Protein AF-A0A7R9JLG8-F1 (afdb_monomer_lite)

InterPro domains:
  IPR018483 Carbohydrate kinase, FGGY, conserved site [PS00933] (109-121)
  IPR018484 Carbohydrate kinase FGGY, N-terminal [PF00370] (3-145)
  IPR043129 ATPase, nucleotide binding domain [SSF53067] (2-145)

pLDDT: mean 97.29, std 2.34, range [76.94, 98.88]

Organism: Timema californicum (NCBI:txid61474)

Sequence (145 aa):
MEISKMYPQEGWVEQDPVVILDAVKECIQRTVDKLREQDVEPGDIVAIGVTNQRETTILWDSTTGKPLYNAVVWQDMRTSSTVDLLLESVPNKNQNYLKPLCGLPLSPYFSALKIRWLMDHVPEVQEAINRRHCMFGTVDSWLIW

Structure (mmCIF, N/CA/C/O backbone):
data_AF-A0A7R9JLG8-F1
#
_entry.id   AF-A0A7R9JLG8-F1
#
loop_
_atom_site.group_PDB
_atom_site.id
_atom_site.type_symbol
_atom_site.label_atom_id
_atom_site.label_alt_id
_atom_site.label_comp_id
_atom_site.label_asym_id
_atom_site.label_entity_id
_atom_site.label_seq_id
_atom_site.pdbx_PDB_ins_code
_atom_site.Cartn_x
_atom_site.Cartn_y
_atom_site.Cartn_z
_atom_site.occupancy
_atom_site.B_iso_or_equiv
_atom_site.auth_seq_id
_atom_site.auth_comp_id
_atom_site.auth_asym_id
_atom_site.auth_atom_id
_atom_site.pdbx_PDB_model_num
ATOM 1 N N . MET A 1 1 ? -3.675 11.654 13.971 1.00 76.94 1 MET A N 1
ATOM 2 C CA . MET A 1 1 ? -2.224 11.784 13.726 1.00 76.94 1 MET A CA 1
ATOM 3 C C . MET A 1 1 ? -1.971 12.105 12.254 1.00 76.94 1 MET A C 1
ATOM 5 O O . MET A 1 1 ? -2.837 11.817 11.435 1.00 76.94 1 MET A O 1
ATOM 9 N N . GLU A 1 2 ? -0.840 12.724 11.908 1.00 82.19 2 GLU A N 1
ATOM 10 C CA . GLU A 1 2 ? -0.427 12.905 10.506 1.00 82.19 2 GLU A CA 1
ATOM 11 C C . GLU A 1 2 ? 0.323 11.660 10.007 1.00 82.19 2 GLU A C 1
ATOM 13 O O . GLU A 1 2 ? 1.129 11.087 10.739 1.00 82.19 2 GLU A O 1
ATOM 18 N N . ILE A 1 3 ? 0.060 11.234 8.769 1.00 93.25 3 ILE A N 1
ATOM 19 C CA . ILE A 1 3 ? 0.743 10.088 8.153 1.00 93.25 3 ILE A CA 1
ATOM 20 C C . ILE A 1 3 ? 2.032 10.586 7.491 1.00 93.25 3 ILE A C 1
ATOM 22 O O . ILE A 1 3 ? 2.023 11.027 6.337 1.00 93.25 3 ILE A O 1
ATOM 26 N N . SER A 1 4 ? 3.143 10.510 8.222 1.00 93.25 4 SER A N 1
ATOM 27 C CA . SER A 1 4 ? 4.4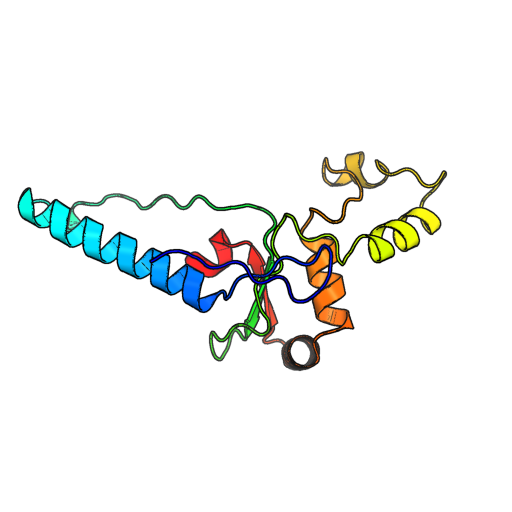55 10.968 7.757 1.00 93.25 4 SER A CA 1
ATOM 28 C C . SER A 1 4 ? 4.917 10.246 6.490 1.00 93.25 4 SER A C 1
ATOM 30 O O . SER A 1 4 ? 4.820 9.023 6.379 1.00 93.25 4 SER A O 1
ATOM 32 N N . LYS A 1 5 ? 5.469 11.014 5.545 1.00 95.81 5 LYS A N 1
ATOM 33 C CA . LYS A 1 5 ? 6.169 10.483 4.369 1.00 95.81 5 LYS A CA 1
ATOM 34 C C . LYS A 1 5 ? 7.660 10.364 4.660 1.00 95.81 5 LYS A C 1
ATOM 36 O O . LYS A 1 5 ? 8.253 11.261 5.256 1.00 95.81 5 LYS A O 1
ATOM 41 N N . MET A 1 6 ? 8.256 9.282 4.189 1.00 97.88 6 MET A N 1
ATOM 42 C CA . MET A 1 6 ? 9.691 9.037 4.218 1.00 97.88 6 MET A CA 1
ATOM 43 C C . MET A 1 6 ? 10.258 9.184 2.808 1.00 97.88 6 MET A C 1
ATOM 45 O O . MET A 1 6 ? 9.622 8.776 1.836 1.00 97.88 6 MET A O 1
ATOM 49 N N . TYR A 1 7 ? 11.466 9.741 2.713 1.00 97.81 7 TYR A N 1
ATOM 50 C CA . TYR A 1 7 ? 12.181 9.950 1.451 1.00 97.81 7 TYR A CA 1
ATOM 51 C C . TYR A 1 7 ? 13.596 9.361 1.562 1.00 97.81 7 TYR A C 1
ATOM 53 O O . TYR A 1 7 ? 14.551 10.109 1.774 1.00 97.81 7 TYR A O 1
ATOM 61 N N . PRO A 1 8 ? 13.753 8.023 1.504 1.00 96.81 8 PRO A N 1
ATOM 62 C CA . PRO A 1 8 ? 15.052 7.380 1.729 1.00 96.81 8 PRO A CA 1
ATOM 63 C C . PRO A 1 8 ? 16.104 7.742 0.672 1.00 96.81 8 PRO A C 1
ATOM 65 O O . PRO A 1 8 ? 17.298 7.733 0.960 1.00 96.81 8 PRO A O 1
ATOM 68 N N . GLN A 1 9 ? 15.657 8.033 -0.553 1.00 96.81 9 GLN A N 1
ATOM 69 C CA . GLN A 1 9 ? 16.479 8.427 -1.697 1.00 96.81 9 GLN A CA 1
ATOM 70 C C . GLN A 1 9 ? 15.722 9.443 -2.561 1.00 96.81 9 GLN A C 1
ATOM 72 O O . GLN A 1 9 ? 14.505 9.606 -2.433 1.00 96.81 9 GLN A O 1
ATOM 77 N N . GLU A 1 10 ? 16.433 10.118 -3.465 1.00 96.44 10 GLU A N 1
ATOM 78 C CA . GLU A 1 10 ? 15.817 11.034 -4.425 1.00 96.44 10 GLU A CA 1
ATOM 79 C C . GLU A 1 10 ? 14.750 10.314 -5.267 1.00 96.44 10 GLU A C 1
ATOM 81 O O . GLU A 1 10 ? 14.979 9.238 -5.818 1.00 96.44 10 GLU A O 1
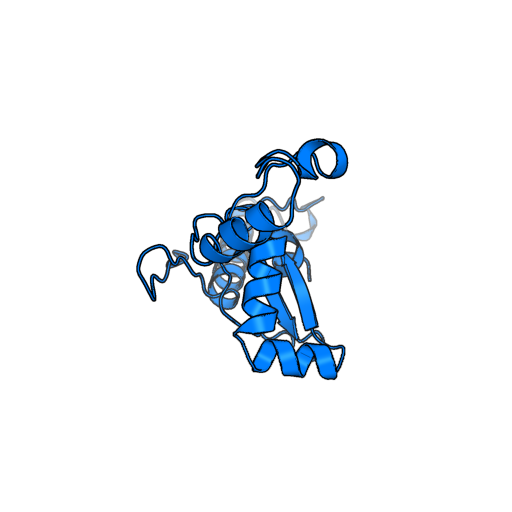ATOM 86 N N . GLY A 1 11 ? 13.552 10.900 -5.335 1.00 96.31 11 GLY A N 1
ATOM 87 C CA . GLY A 1 11 ? 12.408 10.325 -6.047 1.00 96.31 11 GLY A CA 1
ATOM 88 C C . GLY A 1 11 ? 11.712 9.158 -5.335 1.00 96.31 11 GLY A C 1
ATOM 89 O O . GLY A 1 11 ? 10.700 8.676 -5.844 1.00 96.31 11 GLY A O 1
ATOM 90 N N . TRP A 1 12 ? 12.202 8.711 -4.174 1.00 98.44 12 TRP A N 1
ATOM 91 C CA . TRP A 1 12 ? 11.560 7.656 -3.390 1.00 98.44 12 TRP A CA 1
ATOM 92 C C . TRP A 1 12 ? 10.600 8.258 -2.373 1.00 98.44 12 TRP A C 1
ATOM 94 O O . TRP A 1 12 ? 10.928 9.230 -1.694 1.00 98.44 12 TRP A O 1
ATOM 104 N N . VAL A 1 13 ? 9.416 7.665 -2.255 1.00 98.50 13 VAL A N 1
ATOM 105 C CA . VAL A 1 13 ? 8.365 8.105 -1.340 1.00 98.50 13 VAL A CA 1
ATOM 106 C C . VAL A 1 13 ? 7.744 6.882 -0.678 1.00 98.50 13 VAL A C 1
ATOM 108 O O . VAL A 1 13 ? 7.134 6.036 -1.333 1.00 98.50 13 VAL A O 1
ATOM 111 N N . GLU A 1 14 ? 7.877 6.812 0.641 1.00 98.56 14 GLU A N 1
ATOM 112 C CA . GLU A 1 14 ? 7.409 5.695 1.457 1.00 98.56 14 GLU A CA 1
ATOM 113 C C . GLU A 1 14 ? 6.513 6.159 2.602 1.00 98.56 14 GLU A C 1
ATOM 115 O O . GLU A 1 14 ? 6.608 7.296 3.068 1.00 98.56 14 GLU A O 1
ATOM 120 N N . GLN A 1 15 ? 5.651 5.265 3.078 1.00 98.44 15 GLN A N 1
ATOM 121 C CA . GLN A 1 15 ? 4.872 5.445 4.303 1.00 98.44 15 GLN A CA 1
ATOM 122 C C . GLN A 1 15 ? 4.888 4.155 5.117 1.00 98.44 15 GLN A C 1
ATOM 124 O O . GLN A 1 15 ? 4.895 3.068 4.547 1.00 98.44 15 GLN A O 1
ATOM 129 N N . ASP A 1 16 ? 4.865 4.268 6.441 1.00 98.25 16 ASP A N 1
ATOM 130 C CA . ASP A 1 16 ? 4.728 3.104 7.316 1.00 98.25 16 ASP A CA 1
ATOM 131 C C . ASP A 1 16 ? 3.263 2.602 7.278 1.00 98.25 16 ASP A C 1
ATOM 133 O O . ASP A 1 16 ? 2.352 3.357 7.645 1.00 98.25 16 ASP A O 1
ATOM 137 N N . PRO A 1 17 ? 2.998 1.353 6.839 1.00 98.19 17 PRO A N 1
ATOM 138 C CA . PRO A 1 17 ? 1.644 0.798 6.778 1.00 98.19 17 PRO A CA 1
ATOM 139 C C . PRO A 1 17 ? 0.948 0.713 8.140 1.00 98.19 17 PRO A C 1
ATOM 141 O O . PRO A 1 17 ? -0.281 0.813 8.203 1.00 98.19 17 PRO A O 1
ATOM 144 N N . VAL A 1 18 ? 1.711 0.550 9.226 1.00 97.69 18 VAL A N 1
ATOM 145 C CA . VAL A 1 18 ? 1.181 0.515 10.594 1.00 97.69 18 VAL A CA 1
ATOM 146 C C . VAL A 1 18 ? 0.701 1.905 10.998 1.00 97.69 18 VAL A C 1
ATOM 148 O O . VAL A 1 18 ? -0.419 2.039 11.479 1.00 97.69 18 VAL A O 1
ATOM 151 N N . VAL A 1 19 ? 1.474 2.955 10.696 1.00 97.88 19 VAL A N 1
ATOM 152 C CA . VAL A 1 19 ? 1.070 4.348 10.964 1.00 97.88 19 VAL A CA 1
ATOM 153 C C . VAL A 1 19 ? -0.185 4.733 10.173 1.00 97.88 19 VAL A C 1
ATOM 155 O O . VAL A 1 19 ? -1.044 5.440 10.699 1.00 97.88 19 VAL A O 1
ATOM 158 N N . ILE A 1 20 ? -0.337 4.246 8.933 1.00 97.94 20 ILE A N 1
ATOM 159 C CA . ILE A 1 20 ? -1.580 4.422 8.158 1.00 97.94 20 ILE A CA 1
ATOM 160 C C . ILE A 1 20 ? -2.768 3.802 8.910 1.00 97.94 20 ILE A C 1
ATOM 162 O O . ILE A 1 20 ? -3.793 4.463 9.088 1.00 97.94 20 ILE A O 1
ATOM 166 N N . LEU A 1 21 ? -2.636 2.550 9.358 1.00 97.31 21 LEU A N 1
ATOM 167 C CA . LEU A 1 21 ? -3.705 1.833 10.056 1.00 97.31 21 LEU A CA 1
ATOM 168 C C . LEU A 1 21 ? -4.048 2.484 11.403 1.00 97.31 21 LEU A C 1
ATOM 170 O O . LEU A 1 21 ? -5.225 2.642 11.731 1.00 97.31 21 LEU A O 1
ATOM 174 N N . ASP A 1 22 ? -3.042 2.899 12.166 1.00 97.44 22 ASP A N 1
ATOM 175 C CA . ASP A 1 22 ? -3.232 3.550 13.461 1.00 97.44 22 ASP A CA 1
ATOM 176 C C . ASP A 1 22 ? -3.914 4.913 13.312 1.00 97.44 22 ASP A C 1
ATOM 178 O O . ASP A 1 22 ? -4.835 5.226 14.071 1.00 97.44 22 ASP A O 1
ATOM 182 N N . ALA A 1 23 ? -3.558 5.690 12.28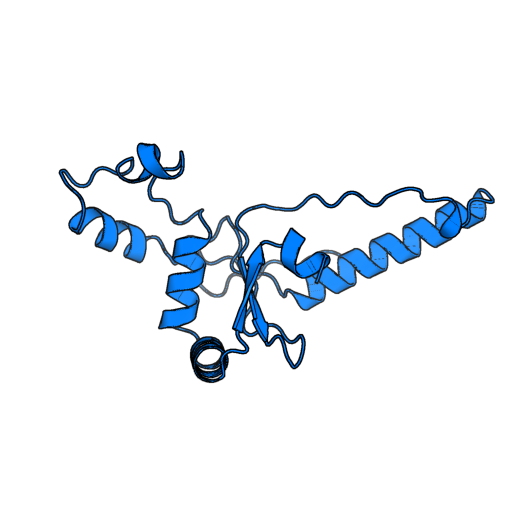3 1.00 97.81 23 ALA A N 1
ATOM 183 C CA . ALA A 1 23 ? -4.249 6.938 11.970 1.00 97.81 23 ALA A CA 1
ATOM 184 C C . ALA A 1 23 ? -5.734 6.703 11.636 1.00 97.81 23 ALA A C 1
ATOM 186 O O . ALA A 1 23 ? -6.593 7.457 12.098 1.00 97.81 23 ALA A O 1
ATOM 187 N N . VAL A 1 24 ? -6.059 5.640 10.888 1.00 97.50 24 VAL A N 1
ATOM 188 C CA . VAL A 1 24 ? -7.452 5.262 10.592 1.00 97.50 24 VAL A CA 1
ATOM 189 C C . VAL A 1 24 ? -8.197 4.857 11.866 1.00 97.50 24 VAL A C 1
ATOM 191 O O . VAL A 1 24 ? -9.298 5.355 12.104 1.00 97.50 24 VAL A O 1
ATOM 194 N N . LYS A 1 25 ? -7.599 4.022 12.725 1.00 97.06 25 LYS A N 1
ATOM 195 C CA . LYS A 1 25 ? -8.188 3.626 14.018 1.00 97.06 25 LYS A CA 1
ATOM 196 C C . LYS A 1 25 ? -8.459 4.831 14.919 1.00 97.06 25 LYS A C 1
ATOM 198 O O . LYS A 1 25 ? -9.529 4.921 15.516 1.00 97.06 25 LYS A O 1
ATOM 203 N N . GLU A 1 26 ? -7.531 5.783 14.981 1.00 97.69 26 GLU A N 1
ATOM 204 C CA . GLU A 1 26 ? -7.698 7.027 15.737 1.00 97.69 26 GLU A CA 1
ATOM 205 C C . GLU A 1 26 ? -8.852 7.877 15.181 1.00 97.69 26 GLU A C 1
ATOM 207 O O . GLU A 1 26 ? -9.670 8.392 15.947 1.00 97.69 26 GLU A O 1
ATOM 212 N N . CYS A 1 27 ? -8.954 8.008 13.854 1.00 97.25 27 CYS A N 1
ATOM 213 C CA . CYS A 1 27 ? -10.067 8.704 13.207 1.00 97.25 27 CYS A CA 1
ATOM 214 C C . CYS A 1 27 ? -11.414 8.041 13.514 1.00 97.25 27 CYS A C 1
ATOM 216 O O . CYS A 1 27 ? -12.376 8.750 13.820 1.00 97.25 27 CYS A O 1
ATOM 218 N N . ILE A 1 28 ? -11.482 6.708 13.474 1.00 97.25 28 ILE A N 1
ATOM 219 C CA . ILE A 1 28 ? -12.685 5.946 13.830 1.00 97.25 28 ILE A CA 1
ATOM 220 C C . ILE A 1 28 ? -13.061 6.217 15.288 1.00 97.25 28 ILE A C 1
ATOM 222 O O . ILE A 1 28 ? -14.191 6.625 15.545 1.00 97.25 28 ILE A O 1
ATOM 226 N N . GLN A 1 29 ? -12.118 6.076 16.225 1.00 97.31 29 GLN A N 1
ATOM 227 C CA . GLN A 1 29 ? -12.381 6.277 17.653 1.00 97.31 29 GLN A CA 1
ATOM 228 C C . GLN A 1 29 ? -12.925 7.681 17.936 1.00 97.31 29 GLN A C 1
ATOM 230 O O . GLN A 1 29 ? -13.982 7.827 18.540 1.00 97.31 29 GLN A O 1
ATOM 235 N N . ARG A 1 30 ? -12.261 8.719 17.415 1.00 97.56 30 ARG A N 1
ATOM 236 C CA . ARG A 1 30 ? -12.706 10.111 17.593 1.00 97.56 30 ARG A CA 1
ATOM 237 C C . ARG A 1 30 ? -14.064 10.392 16.960 1.00 97.56 30 ARG A C 1
ATOM 239 O O . ARG A 1 30 ? -14.793 11.256 17.438 1.00 97.56 30 ARG A O 1
ATOM 246 N N . THR A 1 31 ? -14.380 9.719 15.856 1.00 97.12 31 THR A N 1
ATOM 247 C CA . THR A 1 31 ? -15.688 9.850 15.204 1.00 97.12 31 THR A CA 1
ATOM 248 C C . THR A 1 31 ? -16.769 9.207 16.061 1.00 97.12 31 THR A C 1
ATOM 250 O O . THR A 1 31 ? -17.798 9.831 16.288 1.00 97.12 31 THR A O 1
ATOM 253 N N . VAL A 1 32 ? -16.516 8.012 16.598 1.00 97.50 32 VAL A N 1
ATOM 254 C CA . VAL A 1 32 ? -17.427 7.329 17.526 1.00 97.50 32 VAL A CA 1
ATOM 255 C C . VAL A 1 32 ? -17.681 8.167 18.777 1.00 97.50 32 VAL A C 1
ATOM 257 O O . VAL A 1 32 ? -18.833 8.313 19.174 1.00 97.50 32 VAL A O 1
ATOM 260 N N . ASP A 1 33 ? -16.641 8.763 19.363 1.00 97.88 33 ASP A N 1
ATOM 261 C CA . ASP A 1 33 ? -16.792 9.616 20.548 1.00 97.88 33 ASP A CA 1
ATOM 262 C C . ASP A 1 33 ? -17.733 10.802 20.259 1.00 97.88 33 ASP A C 1
ATOM 264 O O . ASP A 1 33 ? -18.656 11.061 21.026 1.00 97.88 33 ASP A O 1
ATOM 268 N N . LYS A 1 34 ? -17.583 11.448 19.094 1.00 97.50 34 LYS A N 1
ATOM 269 C CA . LYS A 1 34 ? -18.460 12.545 18.645 1.00 97.50 34 LYS A CA 1
ATOM 270 C C . LYS A 1 34 ? -19.882 12.112 18.289 1.00 97.50 34 LYS A C 1
ATOM 272 O O . LYS A 1 34 ? -20.807 12.902 18.437 1.00 97.50 34 LYS A O 1
ATOM 277 N N . LEU A 1 35 ? -20.064 10.902 17.766 1.00 97.44 35 LEU A N 1
ATOM 278 C CA . LEU A 1 35 ? -21.394 10.368 17.461 1.00 97.44 35 LEU A CA 1
ATOM 279 C C . LEU A 1 35 ? -22.179 10.097 18.746 1.00 97.44 35 LEU A C 1
ATOM 281 O O . LEU A 1 35 ? -23.355 10.443 18.825 1.00 97.44 35 LEU A O 1
ATOM 285 N N . ARG A 1 36 ? -21.507 9.590 19.783 1.00 97.44 36 ARG A N 1
ATOM 286 C CA . ARG A 1 36 ? -22.116 9.378 21.103 1.00 97.44 36 ARG A CA 1
ATOM 287 C C . ARG A 1 36 ? -22.537 10.674 21.786 1.00 97.44 36 ARG A C 1
ATOM 289 O O . ARG A 1 36 ? -23.552 10.684 22.468 1.00 97.44 36 ARG A O 1
ATOM 296 N N . GLU A 1 37 ? -21.821 11.778 21.564 1.00 97.75 37 GLU A N 1
ATOM 297 C CA . GLU A 1 37 ? -22.265 13.117 21.999 1.00 97.75 37 GLU A CA 1
ATOM 298 C C . GLU A 1 37 ? -23.600 13.546 21.354 1.00 97.75 37 GLU A C 1
ATOM 300 O O . GLU A 1 37 ? -24.238 14.482 21.831 1.00 97.75 37 GLU A O 1
ATOM 305 N N . GLN A 1 38 ? -24.021 12.875 20.276 1.00 96.94 38 GLN A N 1
ATOM 306 C CA . GLN A 1 38 ? -25.283 13.089 19.563 1.00 96.94 38 GLN A CA 1
ATOM 307 C C . GLN A 1 38 ? -26.271 11.921 19.742 1.00 96.94 38 GLN A C 1
ATOM 309 O O . GLN A 1 38 ? -27.195 11.794 18.941 1.00 96.94 38 GLN A O 1
ATOM 314 N N . ASP A 1 39 ? -26.069 11.065 20.753 1.00 96.69 39 ASP A N 1
ATOM 315 C CA . ASP A 1 39 ? -26.875 9.862 21.021 1.00 96.69 39 ASP A CA 1
ATOM 316 C C . ASP A 1 39 ? -26.928 8.865 19.839 1.00 96.69 39 ASP A C 1
ATOM 318 O O . ASP A 1 39 ? -27.892 8.113 19.690 1.00 96.69 39 ASP A O 1
ATOM 322 N N . VAL A 1 40 ? -25.893 8.849 18.987 1.00 97.62 40 VAL A N 1
ATOM 323 C CA . VAL A 1 40 ? -25.723 7.867 17.904 1.00 97.62 40 VAL A CA 1
ATOM 324 C C . VAL A 1 40 ? -24.687 6.828 18.325 1.00 97.62 40 VAL A C 1
ATOM 326 O O . VAL A 1 40 ? -23.522 7.154 18.572 1.00 97.62 40 VAL A O 1
ATOM 329 N N . GLU A 1 41 ? -25.082 5.558 18.370 1.00 96.81 41 GLU A N 1
ATOM 330 C CA . GLU A 1 41 ? -24.184 4.457 18.703 1.00 96.81 41 GLU A CA 1
ATOM 331 C C . GLU A 1 41 ? -23.506 3.884 17.448 1.00 96.81 41 GLU A C 1
ATOM 333 O O . GLU A 1 41 ? -24.066 3.919 16.351 1.00 96.81 41 GLU A O 1
ATOM 338 N N . PRO A 1 42 ? -22.315 3.263 17.564 1.00 94.69 42 PRO A N 1
ATOM 339 C CA . PRO A 1 42 ? -21.664 2.604 16.428 1.00 94.69 42 PRO A CA 1
ATOM 340 C C . PRO A 1 42 ? -22.540 1.555 15.728 1.00 94.69 42 PRO A C 1
ATOM 342 O O . PRO A 1 42 ? -22.362 1.309 14.538 1.00 94.69 42 PRO A O 1
ATOM 345 N N . GLY A 1 43 ? -23.482 0.943 16.455 1.00 96.44 43 GLY A N 1
ATOM 346 C CA . GLY A 1 43 ? -24.442 -0.016 15.905 1.00 96.44 43 GLY A CA 1
ATOM 347 C C . GLY A 1 43 ? -25.472 0.598 14.949 1.00 96.44 43 GLY A C 1
ATOM 348 O O . GLY A 1 43 ? -26.055 -0.138 14.158 1.00 96.44 43 GLY A O 1
ATOM 349 N N . ASP A 1 44 ? -25.657 1.921 14.975 1.00 96.62 44 ASP A N 1
ATOM 350 C CA . ASP A 1 44 ? -26.555 2.644 14.065 1.00 96.62 44 ASP A CA 1
ATOM 351 C C . ASP A 1 44 ? -25.916 2.886 12.682 1.00 96.62 44 ASP A C 1
ATOM 353 O O . ASP A 1 44 ? -26.586 3.288 11.727 1.00 96.62 44 ASP A O 1
ATOM 357 N N . ILE A 1 45 ? -24.609 2.628 12.540 1.00 96.25 45 ILE A N 1
ATOM 358 C CA . ILE A 1 45 ? -23.872 2.787 11.284 1.00 96.25 45 ILE A CA 1
ATOM 359 C C . ILE A 1 45 ? -24.181 1.605 10.359 1.00 96.25 45 ILE A C 1
ATOM 361 O O . ILE A 1 45 ? -23.710 0.488 10.558 1.00 96.25 45 ILE A O 1
ATOM 365 N N . VAL A 1 46 ? -24.934 1.868 9.290 1.00 97.75 46 VAL A N 1
ATOM 366 C CA . VAL A 1 46 ? -25.378 0.824 8.347 1.00 97.75 46 VAL A CA 1
ATOM 367 C C . VAL A 1 46 ? -24.276 0.309 7.416 1.00 97.75 46 VAL A C 1
ATOM 369 O O . VAL A 1 46 ? -24.389 -0.795 6.887 1.00 97.75 46 VAL A O 1
ATOM 372 N N . ALA A 1 47 ? -23.236 1.110 7.164 1.00 97.19 47 ALA A N 1
ATOM 373 C CA . ALA A 1 47 ? -22.137 0.761 6.268 1.00 97.19 47 ALA A CA 1
ATOM 374 C C . ALA A 1 47 ? -20.899 1.636 6.509 1.00 97.19 47 ALA A C 1
ATOM 376 O O . ALA A 1 47 ? -21.004 2.775 6.965 1.00 97.19 47 ALA A O 1
ATOM 377 N N . ILE A 1 48 ? -19.732 1.120 6.117 1.00 97.25 48 ILE A N 1
ATOM 378 C CA . ILE A 1 48 ? -18.462 1.852 6.093 1.00 97.25 48 ILE A CA 1
ATOM 379 C C . ILE A 1 48 ? -17.963 1.893 4.649 1.00 97.25 48 ILE A C 1
ATOM 381 O O . ILE A 1 48 ? -17.835 0.859 3.996 1.00 97.25 48 ILE A O 1
ATOM 385 N N . GLY A 1 49 ? -17.685 3.097 4.153 1.00 97.81 49 GLY A N 1
ATOM 386 C CA . GLY A 1 49 ? -17.024 3.303 2.869 1.00 97.81 49 GLY A CA 1
ATOM 387 C C . GLY A 1 49 ? -15.523 3.490 3.060 1.00 97.81 49 GLY A C 1
ATOM 388 O O . GLY A 1 49 ? -15.103 4.259 3.923 1.00 97.81 49 GLY A O 1
ATOM 389 N N . VAL A 1 50 ? -14.720 2.826 2.231 1.00 98.00 50 VAL A N 1
ATOM 390 C CA . VAL A 1 50 ? -13.265 3.009 2.193 1.00 98.00 50 VAL A CA 1
ATOM 391 C C . VAL A 1 50 ? -12.894 3.695 0.884 1.00 98.00 5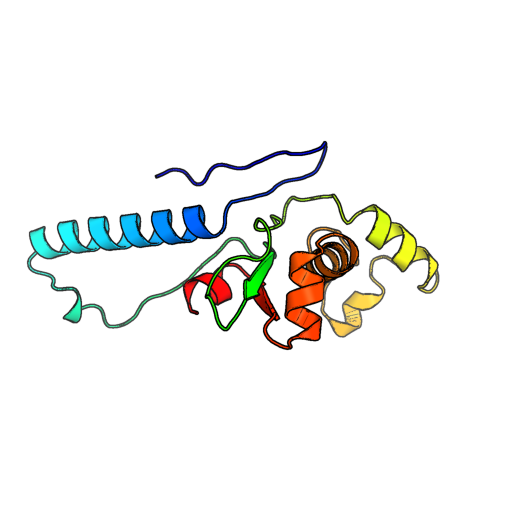0 VAL A C 1
ATOM 393 O O . VAL A 1 50 ? -13.286 3.261 -0.196 1.00 98.00 50 VAL A O 1
ATOM 396 N N . THR A 1 51 ? -12.140 4.784 0.992 1.00 97.69 51 THR A N 1
ATOM 397 C CA . THR A 1 51 ? -11.481 5.446 -0.134 1.00 97.69 51 THR A CA 1
ATOM 398 C C . THR A 1 51 ? -10.036 5.710 0.248 1.00 97.69 51 THR A C 1
ATOM 400 O O . THR A 1 51 ? -9.727 5.946 1.418 1.00 97.69 51 THR A O 1
ATOM 403 N N . ASN A 1 52 ? -9.136 5.640 -0.721 1.00 97.94 52 ASN A N 1
ATOM 404 C CA . ASN A 1 52 ? -7.710 5.648 -0.457 1.00 97.94 52 ASN A CA 1
ATOM 405 C C . ASN A 1 52 ? -6.923 6.328 -1.569 1.00 97.94 52 ASN A C 1
ATOM 407 O O . ASN A 1 52 ? -7.356 6.434 -2.717 1.00 97.94 52 ASN A O 1
ATOM 411 N N . GLN A 1 53 ? -5.697 6.725 -1.225 1.00 96.44 53 GLN A N 1
ATOM 412 C CA . GLN A 1 53 ? -4.682 6.939 -2.243 1.00 96.44 53 GLN A CA 1
ATOM 413 C C . GLN A 1 53 ? -4.452 5.616 -2.983 1.00 96.44 53 GLN A C 1
ATOM 415 O O . GLN A 1 53 ? -4.057 4.599 -2.403 1.00 96.44 53 GLN A O 1
ATOM 420 N N . ARG A 1 54 ? -4.785 5.625 -4.268 1.00 97.81 54 ARG A N 1
ATOM 421 C CA . ARG A 1 54 ? -4.644 4.461 -5.135 1.00 97.81 54 ARG A CA 1
ATOM 422 C C . ARG A 1 54 ? -3.163 4.201 -5.424 1.00 97.81 54 ARG A C 1
ATOM 424 O O . ARG A 1 54 ? -2.306 5.022 -5.111 1.00 97.81 54 ARG A O 1
ATOM 431 N N . GLU A 1 55 ? -2.881 3.028 -5.981 1.00 98.25 55 GLU A N 1
ATOM 432 C CA . GLU A 1 55 ? -1.569 2.525 -6.415 1.00 98.25 55 GLU A CA 1
ATOM 433 C C . GLU A 1 55 ? -0.467 2.369 -5.352 1.00 98.25 55 GLU A C 1
ATOM 435 O O . GLU A 1 55 ? 0.420 1.526 -5.543 1.00 98.25 55 GLU A O 1
ATOM 440 N N . THR A 1 56 ? -0.523 3.098 -4.231 1.00 98.62 56 THR A N 1
ATOM 441 C CA . THR A 1 56 ? 0.333 2.855 -3.065 1.00 98.62 56 THR A CA 1
ATOM 442 C C . THR A 1 56 ? 0.254 1.377 -2.693 1.00 98.62 56 THR A C 1
ATOM 444 O O . THR A 1 56 ? -0.833 0.847 -2.469 1.00 98.62 56 THR A O 1
ATOM 447 N N . THR A 1 57 ? 1.410 0.719 -2.679 1.00 98.81 57 THR A N 1
ATOM 448 C CA . THR A 1 57 ? 1.535 -0.742 -2.665 1.00 98.81 57 THR A CA 1
ATOM 449 C C . THR A 1 57 ? 2.075 -1.220 -1.328 1.00 98.81 57 THR A C 1
ATOM 451 O O . THR A 1 57 ? 3.123 -0.744 -0.893 1.00 98.81 57 THR A O 1
ATOM 454 N N . ILE A 1 58 ? 1.373 -2.168 -0.705 1.00 98.88 58 ILE A N 1
ATOM 455 C CA . ILE A 1 58 ? 1.727 -2.758 0.588 1.00 98.88 58 ILE A CA 1
ATOM 456 C C . ILE A 1 58 ? 1.812 -4.274 0.414 1.00 98.88 58 ILE A C 1
ATOM 458 O O . ILE A 1 58 ? 0.905 -4.889 -0.152 1.00 98.88 58 ILE A O 1
ATOM 462 N N . LEU A 1 59 ? 2.906 -4.867 0.896 1.00 98.81 59 LEU A N 1
ATOM 463 C CA . LEU A 1 59 ? 3.070 -6.315 1.011 1.00 98.81 59 LEU A CA 1
ATOM 464 C C . LEU A 1 59 ? 3.165 -6.682 2.492 1.00 98.81 59 LEU A C 1
ATOM 466 O O . LEU A 1 59 ? 3.885 -6.026 3.248 1.00 98.81 59 LEU A O 1
ATOM 470 N N . TRP A 1 60 ? 2.460 -7.730 2.902 1.00 98.81 60 TRP A N 1
ATOM 471 C CA . TRP A 1 60 ? 2.446 -8.204 4.287 1.00 98.81 60 TRP A CA 1
ATOM 472 C C . TRP A 1 60 ? 2.461 -9.727 4.354 1.00 98.81 60 TRP A C 1
ATOM 474 O O . TRP A 1 60 ? 2.156 -10.418 3.382 1.00 98.81 60 TRP A O 1
ATOM 484 N N . ASP A 1 61 ? 2.846 -10.261 5.506 1.00 98.56 61 ASP A N 1
ATOM 485 C CA . ASP A 1 61 ? 2.776 -11.691 5.782 1.00 98.56 61 ASP A CA 1
ATOM 486 C C . ASP A 1 61 ? 1.382 -12.044 6.326 1.00 98.56 61 ASP A C 1
ATOM 488 O O . ASP A 1 61 ? 0.970 -11.551 7.375 1.00 98.56 61 ASP A O 1
ATOM 492 N N . SER A 1 62 ? 0.654 -12.913 5.623 1.00 98.19 62 SER A N 1
ATOM 493 C CA . SER A 1 62 ? -0.702 -13.364 5.989 1.00 98.19 62 SER A CA 1
ATOM 494 C C . SER A 1 62 ? -0.794 -14.097 7.327 1.00 98.19 62 SER A C 1
ATOM 496 O O . SER A 1 62 ? -1.875 -14.159 7.905 1.00 98.19 62 SER A O 1
ATOM 498 N N . THR A 1 63 ? 0.303 -14.666 7.826 1.00 97.88 63 THR A N 1
ATOM 499 C CA . THR A 1 63 ? 0.310 -15.426 9.083 1.00 97.88 63 THR A CA 1
ATOM 500 C C . THR A 1 63 ? 0.569 -14.541 10.292 1.00 97.88 63 THR A C 1
ATOM 502 O O . THR A 1 63 ? 0.052 -14.811 11.373 1.00 97.88 63 THR A O 1
ATOM 505 N N . THR A 1 64 ? 1.352 -13.475 10.119 1.00 97.62 64 THR A N 1
ATOM 506 C CA . THR A 1 64 ? 1.715 -12.563 11.215 1.00 97.62 64 THR A CA 1
ATOM 507 C C . THR A 1 64 ? 0.980 -11.226 11.172 1.00 97.62 64 THR A C 1
ATOM 509 O O . THR A 1 64 ? 0.978 -10.511 12.172 1.00 97.62 64 THR A O 1
ATOM 512 N N . GLY A 1 65 ? 0.406 -10.860 10.023 1.00 97.19 65 GLY A N 1
ATOM 513 C CA . GLY A 1 65 ? -0.181 -9.545 9.768 1.00 97.19 65 GLY A CA 1
ATOM 514 C C . GLY A 1 65 ? 0.833 -8.404 9.711 1.00 97.19 65 GLY A C 1
ATOM 515 O O . GLY A 1 65 ? 0.444 -7.240 9.691 1.00 97.19 65 GLY A O 1
ATOM 516 N N . LYS A 1 66 ? 2.137 -8.703 9.709 1.00 98.12 66 LYS A N 1
ATOM 517 C CA . LYS A 1 66 ? 3.178 -7.676 9.690 1.00 98.12 66 LYS A CA 1
ATOM 518 C C . LYS A 1 66 ? 3.480 -7.231 8.260 1.00 98.12 66 LYS A C 1
ATOM 520 O O . LYS A 1 66 ? 3.635 -8.093 7.388 1.00 98.12 66 LYS A O 1
ATOM 525 N N . PRO A 1 67 ? 3.634 -5.918 8.017 1.00 98.50 67 PRO A N 1
ATOM 526 C CA . PRO A 1 67 ? 4.190 -5.432 6.765 1.00 98.50 67 PRO A CA 1
ATOM 527 C C . PRO A 1 67 ? 5.590 -6.001 6.538 1.00 98.50 67 PRO A C 1
ATOM 529 O O . PRO A 1 67 ? 6.393 -6.089 7.466 1.00 98.50 67 PRO A O 1
ATOM 532 N N . LEU A 1 68 ? 5.873 -6.380 5.295 1.00 98.62 68 LEU A N 1
ATOM 533 C CA . LEU A 1 68 ? 7.175 -6.909 4.876 1.00 98.62 68 LEU A CA 1
ATOM 534 C C . LEU A 1 68 ? 8.145 -5.793 4.466 1.00 98.62 68 LEU A C 1
ATOM 536 O O . LEU A 1 68 ? 9.348 -6.013 4.394 1.00 98.62 68 LEU A O 1
ATOM 540 N N . TYR A 1 69 ? 7.612 -4.606 4.181 1.00 98.62 69 TYR A N 1
ATOM 541 C CA . TYR A 1 69 ? 8.341 -3.386 3.852 1.00 98.62 69 TYR A CA 1
ATOM 542 C C . TYR A 1 69 ? 7.414 -2.178 4.051 1.00 98.62 69 TYR A C 1
ATOM 544 O O . TYR A 1 69 ? 6.199 -2.343 4.210 1.00 98.62 69 TYR A O 1
ATOM 552 N N . ASN A 1 70 ? 7.962 -0.963 3.991 1.00 98.62 70 ASN A N 1
ATOM 553 C CA . ASN A 1 70 ? 7.142 0.244 3.926 1.00 98.62 70 ASN A CA 1
ATOM 554 C C . ASN A 1 70 ? 6.228 0.243 2.689 1.00 98.62 70 ASN A C 1
ATOM 556 O O . ASN A 1 70 ? 6.541 -0.337 1.648 1.00 98.62 70 ASN A O 1
ATOM 560 N N . ALA A 1 71 ? 5.104 0.952 2.772 1.00 98.62 71 ALA A N 1
ATOM 561 C CA . ALA A 1 71 ? 4.251 1.194 1.621 1.00 98.62 71 ALA A CA 1
ATOM 562 C C . ALA A 1 71 ? 5.010 2.029 0.583 1.00 98.62 71 ALA A C 1
ATOM 564 O O . ALA A 1 71 ? 5.432 3.149 0.881 1.00 98.62 71 ALA A O 1
ATOM 565 N N . VAL A 1 72 ? 5.131 1.527 -0.646 1.00 98.69 72 VAL A N 1
ATOM 566 C CA . VAL A 1 72 ? 5.708 2.297 -1.758 1.00 98.69 72 VAL A CA 1
ATOM 567 C C . VAL A 1 72 ? 4.607 3.181 -2.337 1.00 98.69 72 VAL A C 1
ATOM 569 O O . VAL A 1 72 ? 3.641 2.676 -2.917 1.00 98.69 72 VAL A O 1
ATOM 572 N N . VAL A 1 73 ? 4.721 4.496 -2.147 1.00 98.44 73 VAL A N 1
ATOM 573 C CA . VAL A 1 73 ? 3.654 5.468 -2.437 1.00 98.44 73 VAL A CA 1
ATOM 574 C C . VAL A 1 73 ? 3.488 5.673 -3.946 1.00 98.44 73 VAL A C 1
ATOM 576 O O . VAL A 1 73 ? 4.425 5.520 -4.720 1.00 98.44 73 VAL A O 1
ATOM 579 N N . TRP A 1 74 ? 2.290 6.037 -4.406 1.00 97.50 74 TRP A N 1
ATOM 580 C CA . TRP A 1 74 ? 1.998 6.268 -5.831 1.00 97.50 74 TRP A CA 1
ATOM 581 C C . TRP A 1 74 ? 2.911 7.294 -6.531 1.00 97.50 74 TRP A C 1
ATOM 583 O O . TRP A 1 74 ? 3.155 7.158 -7.727 1.00 97.50 74 TRP A O 1
ATOM 593 N N . GLN A 1 75 ? 3.434 8.284 -5.796 1.00 96.75 75 GLN A N 1
ATOM 594 C CA . GLN A 1 75 ? 4.375 9.307 -6.292 1.00 96.75 75 GLN A CA 1
ATOM 595 C C . GLN A 1 75 ? 5.810 8.791 -6.457 1.00 96.75 75 GLN A C 1
ATOM 597 O O . GLN A 1 75 ? 6.653 9.512 -6.982 1.00 96.75 75 GLN A O 1
ATOM 602 N N . ASP A 1 76 ? 6.102 7.586 -5.968 1.00 98.25 76 ASP A N 1
ATOM 603 C CA . ASP A 1 76 ? 7.440 7.014 -5.974 1.00 98.25 76 ASP A CA 1
ATOM 604 C C . ASP A 1 76 ? 7.920 6.699 -7.399 1.00 98.25 76 ASP A C 1
ATOM 606 O O . ASP A 1 76 ? 7.216 6.065 -8.192 1.00 98.25 76 ASP A O 1
ATOM 610 N N . MET A 1 77 ? 9.145 7.131 -7.697 1.00 97.94 77 MET A N 1
ATOM 611 C CA . MET A 1 77 ? 9.780 7.027 -9.009 1.00 97.94 77 MET A CA 1
ATOM 612 C C . MET A 1 77 ? 10.877 5.953 -9.070 1.00 97.94 77 MET A C 1
ATOM 614 O O . MET A 1 77 ? 11.526 5.825 -10.111 1.00 97.94 77 MET A O 1
ATOM 618 N N . ARG A 1 78 ? 11.084 5.138 -8.021 1.00 98.06 78 ARG A N 1
ATOM 619 C CA . ARG A 1 78 ? 12.167 4.128 -7.968 1.00 98.06 78 ARG A CA 1
ATOM 620 C C . ARG A 1 78 ? 12.089 3.090 -9.085 1.00 98.06 78 ARG A C 1
ATOM 622 O O . ARG A 1 78 ? 13.089 2.483 -9.446 1.00 98.06 78 ARG A O 1
ATOM 629 N N . THR A 1 79 ? 10.895 2.892 -9.637 1.00 97.50 79 THR A N 1
ATOM 630 C CA . THR A 1 79 ? 10.619 1.918 -10.702 1.00 97.50 79 THR A CA 1
ATOM 631 C C . THR A 1 79 ? 10.767 2.493 -12.112 1.00 97.50 79 THR A C 1
ATOM 633 O O . THR A 1 79 ? 10.445 1.815 -13.086 1.00 97.50 79 THR A O 1
ATOM 636 N N . SER A 1 80 ? 11.284 3.719 -12.255 1.00 97.50 80 SER A N 1
ATOM 637 C CA . SER A 1 80 ? 11.503 4.350 -13.566 1.00 97.50 80 SER A CA 1
ATOM 638 C C . SER A 1 80 ? 12.491 3.561 -14.428 1.00 97.50 80 SER A C 1
ATOM 640 O O . SER A 1 80 ? 12.207 3.297 -15.590 1.00 97.50 80 SER A O 1
ATOM 642 N N . SER A 1 81 ? 13.586 3.067 -13.843 1.00 95.44 81 SER A N 1
ATOM 643 C CA . SER A 1 81 ? 14.536 2.203 -14.559 1.00 95.44 81 SER A CA 1
ATOM 644 C C . SER A 1 81 ? 13.898 0.883 -15.006 1.00 95.44 81 SER A C 1
ATOM 646 O O . SER A 1 81 ? 14.196 0.376 -16.083 1.00 95.44 81 SER A O 1
ATOM 648 N N . THR A 1 82 ? 12.967 0.336 -14.218 1.00 96.12 82 THR A N 1
ATOM 649 C CA . THR A 1 82 ? 12.178 -0.839 -14.612 1.00 96.12 82 THR A CA 1
ATOM 650 C C . THR A 1 82 ? 11.267 -0.526 -15.799 1.00 96.12 82 THR A C 1
ATOM 652 O O . THR A 1 82 ? 11.116 -1.368 -16.681 1.00 96.12 82 THR A O 1
ATOM 655 N N . VAL A 1 83 ? 10.684 0.677 -15.863 1.00 97.38 83 VAL A N 1
ATOM 656 C CA . VAL A 1 83 ? 9.922 1.129 -17.039 1.00 97.38 83 VAL A CA 1
ATOM 657 C C . VAL A 1 83 ? 10.817 1.193 -18.271 1.00 97.38 83 VAL A C 1
ATOM 659 O O . VAL A 1 83 ? 10.428 0.652 -19.302 1.00 97.38 83 VAL A O 1
ATOM 662 N N . ASP A 1 84 ? 12.008 1.784 -18.165 1.00 96.94 84 ASP A N 1
ATOM 663 C CA . ASP A 1 84 ? 12.945 1.893 -19.289 1.00 96.94 84 ASP A CA 1
ATOM 664 C C . ASP A 1 84 ? 13.326 0.512 -19.843 1.00 96.94 84 ASP A C 1
ATOM 666 O O . ASP A 1 84 ? 13.231 0.280 -21.049 1.00 96.94 84 ASP A O 1
ATOM 670 N N . LEU A 1 85 ? 13.641 -0.443 -18.962 1.00 95.69 85 LEU A N 1
ATOM 671 C CA . LEU A 1 85 ? 13.932 -1.830 -19.344 1.00 95.69 85 LEU A CA 1
ATOM 672 C C . LEU A 1 85 ? 12.737 -2.513 -20.025 1.00 95.69 85 LEU A C 1
ATOM 674 O O . LEU A 1 85 ? 12.892 -3.205 -21.031 1.00 95.69 85 LEU A O 1
ATOM 678 N N . LEU A 1 86 ? 11.522 -2.312 -19.509 1.00 95.69 86 LEU A N 1
ATOM 679 C CA . LEU A 1 86 ? 10.317 -2.861 -20.134 1.00 95.69 86 LEU A CA 1
ATOM 680 C C . LEU A 1 86 ? 10.056 -2.234 -21.503 1.00 95.69 86 LEU A C 1
ATOM 682 O O . LEU A 1 86 ? 9.639 -2.941 -22.421 1.00 95.69 86 LEU A O 1
ATOM 686 N N . LEU A 1 87 ? 10.333 -0.941 -21.673 1.00 97.19 87 LEU A N 1
ATOM 687 C CA . LEU A 1 87 ? 10.186 -0.262 -22.957 1.00 97.19 87 LEU A CA 1
ATOM 688 C C . LEU A 1 87 ? 11.114 -0.851 -24.024 1.00 97.19 87 LEU A C 1
ATOM 690 O O . LEU A 1 87 ? 10.716 -0.938 -25.183 1.00 97.19 87 LEU A O 1
ATOM 694 N N . GLU A 1 88 ? 12.308 -1.315 -23.657 1.00 97.50 88 GLU A N 1
ATOM 695 C CA . GLU A 1 88 ? 13.202 -2.019 -24.588 1.00 97.50 88 GLU A CA 1
ATOM 696 C C . GLU A 1 88 ? 12.642 -3.366 -25.061 1.00 97.50 88 GLU A C 1
ATOM 698 O O . GLU A 1 88 ? 12.952 -3.805 -26.168 1.00 97.50 88 GLU A O 1
ATOM 703 N N . SER A 1 89 ? 11.779 -3.997 -24.261 1.00 95.69 89 SER A N 1
ATOM 704 C CA . SER A 1 89 ? 11.170 -5.293 -24.578 1.00 95.69 89 SER A CA 1
ATOM 705 C C . SER A 1 89 ? 9.892 -5.210 -25.425 1.00 95.69 89 SER A C 1
ATOM 707 O O . SER A 1 89 ? 9.405 -6.241 -25.892 1.00 95.69 89 SER A O 1
ATOM 709 N N . VAL A 1 90 ? 9.336 -4.009 -25.643 1.00 95.75 90 VAL A N 1
ATOM 710 C CA . VAL A 1 90 ? 8.068 -3.819 -26.373 1.00 95.75 90 VAL A CA 1
ATOM 711 C C . VAL A 1 90 ? 8.274 -3.152 -27.743 1.00 95.75 90 VAL A C 1
ATOM 713 O O . VAL A 1 90 ? 9.145 -2.291 -27.898 1.00 95.75 90 VAL A O 1
ATOM 716 N N . PRO A 1 91 ? 7.454 -3.485 -28.763 1.00 96.19 91 PRO A N 1
ATOM 717 C CA . PRO A 1 91 ? 7.558 -2.891 -30.093 1.00 96.19 91 PRO A CA 1
ATOM 718 C C . PRO A 1 91 ? 7.541 -1.360 -30.067 1.00 96.19 91 PRO A C 1
ATOM 720 O O . PRO A 1 91 ? 6.697 -0.738 -29.415 1.00 96.19 91 PRO A O 1
ATOM 723 N N . ASN A 1 92 ? 8.463 -0.755 -30.820 1.00 96.25 92 ASN A N 1
ATOM 724 C CA . ASN A 1 92 ? 8.616 0.697 -30.963 1.00 96.25 92 ASN A CA 1
ATOM 725 C C . ASN A 1 92 ? 8.836 1.456 -29.642 1.00 96.25 92 ASN A C 1
ATOM 727 O O . ASN A 1 92 ? 8.606 2.663 -29.610 1.00 96.25 92 ASN A O 1
ATOM 731 N N . LYS A 1 93 ? 9.230 0.773 -28.553 1.00 96.56 93 LYS A N 1
ATOM 732 C CA . LYS A 1 93 ? 9.314 1.367 -27.207 1.00 96.56 93 LYS A CA 1
ATOM 733 C C . LYS A 1 93 ? 8.022 2.101 -26.822 1.00 96.56 93 LYS A C 1
ATOM 735 O O . LYS A 1 93 ? 8.038 3.190 -26.253 1.00 96.56 93 LYS A O 1
ATOM 740 N N . ASN A 1 94 ? 6.877 1.539 -27.212 1.00 96.81 94 ASN A N 1
ATOM 741 C CA . ASN A 1 94 ? 5.591 2.200 -27.055 1.00 96.81 94 ASN A CA 1
ATOM 742 C C . ASN A 1 94 ? 5.146 2.200 -25.585 1.00 96.81 94 ASN A C 1
ATOM 744 O O . ASN A 1 94 ? 4.721 1.177 -25.052 1.00 96.81 94 ASN A O 1
ATOM 748 N N . GLN A 1 95 ? 5.132 3.374 -24.956 1.00 96.44 95 GLN A N 1
ATOM 749 C CA . GLN A 1 95 ? 4.656 3.540 -23.581 1.00 96.44 95 GLN A CA 1
ATOM 750 C C . GLN A 1 95 ? 3.190 3.118 -23.383 1.00 96.44 95 GLN A C 1
ATOM 752 O O . GLN A 1 95 ? 2.803 2.710 -22.293 1.00 96.44 95 GLN A O 1
ATOM 757 N N . ASN A 1 96 ? 2.367 3.150 -24.434 1.00 97.62 96 ASN A N 1
ATOM 758 C CA . ASN A 1 96 ? 0.970 2.710 -24.400 1.00 97.62 96 ASN A CA 1
ATOM 759 C C . ASN A 1 96 ? 0.787 1.231 -24.782 1.00 97.62 96 ASN A C 1
ATOM 761 O O . ASN A 1 96 ? -0.344 0.814 -25.020 1.00 97.62 96 ASN A O 1
ATOM 765 N N . TYR A 1 97 ? 1.858 0.434 -24.852 1.00 96.94 97 TYR A N 1
ATOM 766 C CA . TYR A 1 97 ? 1.788 -0.962 -25.298 1.00 96.94 97 TYR A CA 1
ATOM 767 C C . TYR A 1 97 ? 0.776 -1.810 -24.506 1.00 96.94 97 TYR A C 1
ATOM 769 O O . TYR A 1 97 ? 0.050 -2.602 -25.098 1.00 96.94 97 TYR A O 1
ATOM 777 N N . LEU A 1 98 ? 0.663 -1.597 -23.189 1.00 95.69 98 LEU A N 1
ATOM 778 C CA . LEU A 1 98 ? -0.286 -2.319 -22.328 1.00 95.69 98 LEU A CA 1
ATOM 779 C C . LEU A 1 98 ? -1.674 -1.668 -22.233 1.00 95.69 98 LEU A C 1
ATOM 781 O O . LEU A 1 98 ? -2.594 -2.264 -21.672 1.00 95.69 98 LEU A O 1
ATOM 785 N N . LYS A 1 99 ? -1.869 -0.483 -22.822 1.00 96.94 99 LYS A N 1
ATOM 786 C CA . LYS A 1 99 ? -3.134 0.255 -22.740 1.00 96.94 99 LYS A CA 1
ATOM 787 C C . LYS A 1 99 ? -4.338 -0.532 -23.284 1.00 96.94 99 LYS A C 1
ATOM 789 O O . LYS A 1 99 ? -5.391 -0.448 -22.661 1.00 96.94 99 LYS A O 1
ATOM 794 N N . PRO A 1 100 ? -4.231 -1.332 -24.364 1.00 97.50 100 PRO A N 1
ATOM 795 C CA . PRO A 1 100 ? -5.338 -2.183 -24.809 1.00 97.50 100 PRO A CA 1
ATOM 796 C C . PRO A 1 100 ? -5.723 -3.292 -23.818 1.00 97.50 100 PRO A C 1
ATOM 798 O O . PRO A 1 100 ? -6.850 -3.771 -23.871 1.00 97.50 100 PRO A O 1
ATOM 801 N N . LEU A 1 101 ? -4.806 -3.707 -22.935 1.00 96.19 101 LEU A N 1
ATOM 802 C CA . LEU A 1 101 ? -5.036 -4.786 -21.972 1.00 96.19 101 LEU A CA 1
ATOM 803 C C . LEU A 1 101 ? -5.578 -4.261 -20.638 1.00 96.19 101 LEU A C 1
ATOM 805 O O . LEU A 1 101 ? -6.546 -4.802 -20.116 1.00 96.19 101 LEU A O 1
ATOM 809 N N . CYS A 1 102 ? -4.948 -3.224 -20.079 1.00 96.06 102 CYS A N 1
ATOM 810 C CA . CYS A 1 102 ? -5.275 -2.718 -18.741 1.00 96.06 102 CYS A CA 1
ATOM 811 C C . CYS A 1 102 ? -5.788 -1.271 -18.720 1.00 96.06 102 CYS A C 1
ATOM 813 O O . CYS A 1 102 ? -6.100 -0.754 -17.653 1.00 96.06 102 CYS A O 1
ATOM 815 N N . GLY A 1 103 ? -5.862 -0.593 -19.868 1.00 97.62 103 GLY A N 1
ATOM 816 C CA . GLY A 1 103 ? -6.273 0.812 -19.960 1.00 97.62 103 GLY A CA 1
ATOM 817 C C . GLY A 1 103 ? -5.187 1.825 -19.583 1.00 97.62 103 GLY A C 1
ATOM 818 O O . GLY A 1 103 ? -5.428 3.031 -19.669 1.00 97.62 103 GLY A O 1
ATOM 819 N N . LEU A 1 104 ? -3.987 1.368 -19.209 1.00 97.38 104 LEU A N 1
ATOM 820 C CA . LEU A 1 104 ? -2.941 2.191 -18.599 1.00 97.38 104 LEU A CA 1
ATOM 821 C C . LEU A 1 104 ? -1.619 2.135 -19.393 1.00 97.38 104 LEU A C 1
ATOM 823 O O . LEU A 1 104 ? -1.314 1.114 -20.014 1.00 97.38 104 LEU A O 1
ATOM 827 N N . PRO A 1 105 ? -0.823 3.221 -19.400 1.00 96.94 105 PRO A N 1
ATOM 828 C CA . PRO A 1 105 ? 0.524 3.213 -19.962 1.00 96.94 105 PRO A CA 1
ATOM 829 C C . PRO A 1 105 ? 1.533 2.543 -19.016 1.00 96.94 105 PRO A C 1
ATOM 831 O O . PRO A 1 105 ? 1.282 2.375 -17.825 1.00 96.94 105 PRO A O 1
ATOM 834 N N . LEU A 1 106 ? 2.725 2.236 -19.525 1.00 97.25 106 LEU A N 1
ATOM 835 C CA . LEU A 1 106 ? 3.885 1.930 -18.692 1.00 97.25 106 LEU A CA 1
ATOM 836 C C . LEU A 1 106 ? 4.308 3.197 -17.932 1.00 97.25 106 LEU A C 1
ATOM 838 O O . LEU A 1 106 ? 4.604 4.234 -18.532 1.00 97.25 106 LEU A O 1
ATOM 842 N N . SER A 1 107 ? 4.283 3.129 -16.603 1.00 97.56 107 SER A N 1
ATOM 843 C CA . SER A 1 107 ? 4.594 4.251 -15.715 1.00 97.56 107 SER A CA 1
ATOM 844 C C . SER A 1 107 ? 4.978 3.739 -14.325 1.00 97.56 107 SER A C 1
ATOM 846 O O . SER A 1 107 ? 4.346 2.784 -13.856 1.00 97.56 107 SER A O 1
ATOM 848 N N . PRO A 1 108 ? 5.934 4.390 -13.630 1.00 97.06 108 PRO A N 1
ATOM 849 C CA . PRO A 1 108 ? 6.299 4.030 -12.260 1.00 97.06 108 PRO A CA 1
ATOM 850 C C . PRO A 1 108 ? 5.146 4.213 -11.264 1.00 97.06 108 PRO A C 1
ATOM 852 O O . PRO A 1 108 ? 5.169 3.639 -10.177 1.00 97.06 108 PRO A O 1
ATOM 855 N N . TYR A 1 109 ? 4.103 4.960 -11.643 1.00 97.69 109 TYR A N 1
ATOM 856 C CA . TYR A 1 109 ? 2.905 5.201 -10.842 1.00 97.69 109 TYR A CA 1
ATOM 857 C C . TYR A 1 109 ? 2.174 3.905 -10.446 1.00 97.69 109 TYR A C 1
ATOM 859 O O . TYR A 1 109 ? 1.710 3.797 -9.313 1.00 97.69 109 TYR A O 1
ATOM 867 N N . PHE A 1 110 ? 2.119 2.887 -11.312 1.00 98.19 110 PHE A N 1
ATOM 868 C CA . PHE A 1 110 ? 1.262 1.712 -11.101 1.00 98.19 110 PHE A CA 1
ATOM 869 C C . PHE A 1 110 ? 1.881 0.625 -10.209 1.00 98.19 110 PHE A C 1
ATOM 871 O O . PHE A 1 110 ? 3.091 0.397 -10.199 1.00 98.19 110 PHE A O 1
ATOM 878 N N . SER A 1 111 ? 1.021 -0.094 -9.483 1.00 98.19 111 SER A N 1
ATOM 879 C CA . SER A 1 111 ? 1.412 -1.050 -8.438 1.00 98.19 111 SER A CA 1
ATOM 880 C C . SER A 1 111 ? 2.242 -2.230 -8.934 1.00 98.19 111 SER A C 1
ATOM 882 O O . SER A 1 111 ? 3.143 -2.664 -8.229 1.00 98.19 111 SER A O 1
ATOM 884 N N . ALA A 1 112 ? 2.001 -2.732 -10.150 1.00 97.81 112 ALA A N 1
ATOM 885 C CA . ALA A 1 112 ? 2.694 -3.921 -10.660 1.00 97.81 112 ALA A CA 1
ATOM 886 C C . ALA A 1 112 ? 4.226 -3.777 -10.634 1.00 97.81 112 ALA A C 1
ATOM 888 O O . ALA A 1 112 ? 4.937 -4.712 -10.267 1.00 97.81 112 ALA A O 1
ATOM 889 N N . LEU A 1 113 ? 4.735 -2.587 -10.963 1.00 97.62 113 LEU A N 1
ATOM 890 C CA . LEU A 1 113 ? 6.173 -2.325 -10.951 1.00 97.62 113 LEU A CA 1
ATOM 891 C C . LEU A 1 113 ? 6.717 -2.181 -9.530 1.00 97.62 113 LEU A C 1
ATOM 893 O O . LEU A 1 113 ? 7.831 -2.620 -9.258 1.00 97.62 113 LEU A O 1
ATOM 897 N N . LYS A 1 114 ? 5.919 -1.631 -8.609 1.00 98.56 114 LYS A N 1
ATOM 898 C CA . LYS A 1 114 ? 6.266 -1.557 -7.184 1.00 98.56 114 LYS A CA 1
ATOM 899 C C . LYS A 1 114 ? 6.362 -2.956 -6.574 1.00 98.56 114 LYS A C 1
ATOM 901 O O . LYS A 1 114 ? 7.329 -3.244 -5.880 1.00 98.56 114 LYS A O 1
ATOM 906 N N . ILE A 1 115 ? 5.419 -3.846 -6.903 1.00 98.31 115 ILE A N 1
ATOM 907 C CA . ILE A 1 115 ? 5.459 -5.261 -6.502 1.00 98.31 115 ILE A CA 1
ATOM 908 C C . ILE A 1 115 ? 6.735 -5.917 -7.029 1.00 98.31 115 ILE A C 1
ATOM 910 O O . ILE A 1 115 ? 7.480 -6.498 -6.247 1.00 98.31 115 ILE A O 1
ATOM 914 N N . ARG A 1 116 ? 7.018 -5.792 -8.335 1.00 97.88 116 ARG A N 1
ATOM 915 C CA . ARG A 1 116 ? 8.233 -6.355 -8.943 1.00 97.88 116 ARG A CA 1
ATOM 916 C C . ARG A 1 116 ? 9.492 -5.866 -8.228 1.00 97.88 116 ARG A C 1
ATOM 918 O O . ARG A 1 116 ? 10.323 -6.682 -7.851 1.00 97.88 116 ARG A O 1
ATOM 925 N N . TRP A 1 117 ? 9.587 -4.561 -7.973 1.00 98.31 117 TRP A N 1
ATOM 926 C CA . TRP A 1 117 ? 10.718 -3.978 -7.259 1.00 98.31 117 TRP A CA 1
ATOM 927 C C . TRP A 1 117 ? 10.883 -4.570 -5.855 1.00 98.31 117 TRP A C 1
ATOM 929 O O . TRP A 1 117 ? 11.987 -4.972 -5.501 1.00 98.31 117 TRP A O 1
ATOM 939 N N . LEU A 1 118 ? 9.797 -4.695 -5.085 1.00 98.44 118 LEU A N 1
ATOM 940 C CA . LEU A 1 118 ? 9.823 -5.304 -3.752 1.00 98.44 118 LEU A CA 1
ATOM 941 C C . LEU A 1 118 ? 10.256 -6.774 -3.801 1.00 98.44 118 LEU A C 1
ATOM 943 O O . LEU A 1 118 ? 11.074 -7.196 -2.991 1.00 98.44 118 LEU A O 1
ATOM 947 N N . MET A 1 119 ? 9.771 -7.536 -4.784 1.00 98.12 119 MET A N 1
ATOM 948 C CA . MET A 1 119 ? 10.196 -8.922 -5.001 1.00 98.12 119 MET A CA 1
ATOM 949 C C . MET A 1 119 ? 11.689 -9.036 -5.332 1.00 98.12 119 MET A C 1
ATOM 951 O O . MET A 1 119 ? 12.315 -10.033 -4.982 1.00 98.12 119 MET A O 1
ATOM 955 N N . ASP A 1 120 ? 12.258 -8.050 -6.025 1.00 97.56 120 ASP A N 1
ATOM 956 C CA . ASP A 1 120 ? 13.665 -8.057 -6.436 1.00 97.56 120 ASP A CA 1
ATOM 957 C C . ASP A 1 120 ? 14.617 -7.574 -5.334 1.00 97.56 120 ASP A C 1
ATOM 959 O O . ASP A 1 120 ? 15.746 -8.054 -5.260 1.00 97.56 120 ASP A O 1
ATOM 963 N N . HIS A 1 121 ? 14.174 -6.646 -4.479 1.00 97.81 121 HIS A N 1
ATOM 964 C CA . HIS A 1 121 ? 15.068 -5.886 -3.595 1.00 97.81 121 HIS A CA 1
ATOM 965 C C . HIS A 1 121 ? 14.823 -6.091 -2.096 1.00 97.81 121 HIS A C 1
ATOM 967 O O . HIS A 1 121 ? 15.668 -5.674 -1.306 1.00 97.81 121 HIS A O 1
ATOM 973 N N . VAL A 1 122 ? 13.707 -6.705 -1.681 1.00 98.38 122 VAL A N 1
ATOM 974 C CA . VAL A 1 122 ? 13.374 -6.895 -0.258 1.00 98.38 122 VAL A CA 1
ATOM 975 C C . VAL A 1 122 ? 13.449 -8.384 0.113 1.00 98.38 122 VAL A C 1
ATOM 977 O O . VAL A 1 122 ? 12.559 -9.153 -0.265 1.00 98.38 122 VAL A O 1
ATOM 980 N N . PRO A 1 123 ? 14.484 -8.822 0.858 1.00 98.38 123 PRO A N 1
ATOM 981 C CA . PRO A 1 123 ? 14.654 -10.225 1.247 1.00 98.38 123 PRO A CA 1
ATOM 982 C C . PRO A 1 123 ? 13.457 -10.806 2.008 1.00 98.38 123 PRO A C 1
ATOM 984 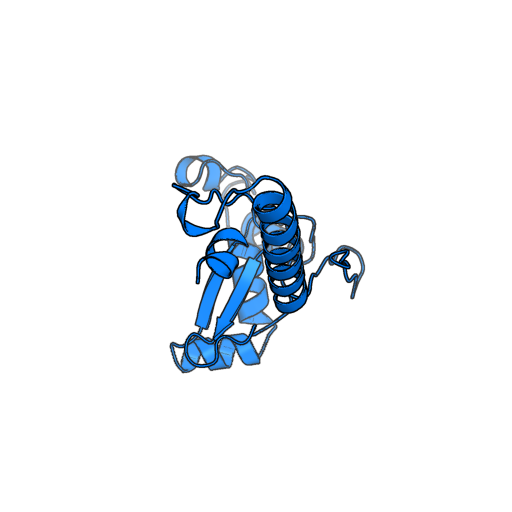O O . PRO A 1 123 ? 13.066 -11.948 1.774 1.00 98.38 123 PRO A O 1
ATOM 987 N N . GLU A 1 124 ? 12.828 -10.018 2.879 1.00 98.19 124 GLU A N 1
ATOM 988 C CA . GLU A 1 124 ? 11.651 -10.414 3.655 1.00 98.19 124 GLU A CA 1
ATOM 989 C C . GLU A 1 124 ? 10.458 -10.744 2.749 1.00 98.19 124 GLU A C 1
ATOM 991 O O . GLU A 1 124 ? 9.712 -11.688 3.015 1.00 98.19 124 GLU A O 1
ATOM 996 N N . VAL A 1 125 ? 10.307 -10.016 1.637 1.00 98.56 125 VAL A N 1
ATOM 997 C CA . VAL A 1 125 ? 9.285 -10.298 0.621 1.00 98.56 125 VAL A CA 1
ATOM 998 C C . VAL A 1 125 ? 9.578 -11.618 -0.084 1.00 98.56 125 VAL A C 1
ATOM 1000 O O . VAL A 1 125 ? 8.675 -12.441 -0.233 1.00 98.56 125 VAL A O 1
ATOM 1003 N N . GLN A 1 126 ? 10.830 -11.858 -0.481 1.00 98.12 126 GLN A N 1
ATOM 1004 C CA . GLN A 1 126 ? 11.226 -13.118 -1.119 1.00 98.12 126 GLN A CA 1
ATOM 1005 C C . GLN A 1 126 ? 10.976 -14.319 -0.203 1.00 98.12 126 GLN A C 1
ATOM 1007 O O . GLN A 1 126 ? 10.417 -15.327 -0.639 1.00 98.12 126 GLN A O 1
ATOM 1012 N N . GLU A 1 127 ? 11.325 -14.197 1.077 1.00 98.12 127 GLU A N 1
ATOM 1013 C CA . GLU A 1 127 ? 11.108 -15.259 2.054 1.00 98.12 127 GLU A CA 1
ATOM 1014 C C . GLU A 1 127 ? 9.616 -15.549 2.255 1.00 98.12 127 GLU A C 1
ATOM 1016 O O . GLU A 1 127 ? 9.192 -16.708 2.225 1.00 98.12 127 GLU A O 1
ATOM 1021 N N . ALA A 1 128 ? 8.791 -14.508 2.383 1.00 98.31 128 ALA A N 1
ATOM 1022 C CA . ALA A 1 128 ? 7.346 -14.668 2.499 1.00 98.31 128 ALA A CA 1
ATOM 1023 C C . ALA A 1 128 ? 6.723 -15.298 1.238 1.00 98.31 128 ALA A C 1
ATOM 1025 O O . ALA A 1 128 ? 5.786 -16.093 1.347 1.00 98.31 128 ALA A O 1
ATOM 1026 N N . ILE A 1 129 ? 7.239 -14.992 0.041 1.00 98.19 129 ILE A N 1
ATOM 1027 C CA . ILE A 1 129 ? 6.806 -15.623 -1.219 1.00 98.19 129 ILE A CA 1
ATOM 1028 C C . ILE A 1 129 ? 7.165 -17.111 -1.231 1.00 98.19 129 ILE A C 1
ATOM 1030 O O . ILE A 1 129 ? 6.301 -17.939 -1.526 1.00 98.19 129 ILE A O 1
ATOM 1034 N N . ASN A 1 130 ? 8.397 -17.467 -0.857 1.00 98.19 130 ASN A N 1
ATOM 1035 C CA . ASN A 1 130 ? 8.849 -18.861 -0.795 1.00 98.19 130 ASN A CA 1
ATOM 1036 C C . ASN A 1 130 ? 8.000 -19.694 0.174 1.00 98.19 130 ASN A C 1
ATOM 1038 O O . ASN A 1 130 ? 7.661 -20.843 -0.113 1.00 98.19 130 ASN A O 1
ATOM 1042 N N . ARG A 1 131 ? 7.595 -19.087 1.294 1.00 98.06 131 ARG A N 1
ATOM 1043 C CA . ARG A 1 131 ? 6.695 -19.692 2.285 1.00 98.06 131 ARG A CA 1
ATOM 1044 C C . ARG A 1 131 ? 5.216 -19.647 1.898 1.00 98.06 131 ARG A C 1
ATOM 1046 O O . ARG A 1 131 ? 4.404 -20.232 2.601 1.00 98.06 131 ARG A O 1
ATOM 1053 N N . ARG A 1 132 ? 4.856 -19.002 0.781 1.00 97.94 132 ARG A N 1
ATOM 1054 C CA . ARG A 1 132 ? 3.468 -18.771 0.332 1.00 97.94 132 ARG A CA 1
ATOM 1055 C C . ARG A 1 132 ? 2.613 -17.987 1.333 1.00 97.94 132 ARG A C 1
ATOM 1057 O O . ARG A 1 132 ? 1.407 -18.193 1.407 1.00 97.94 132 ARG A O 1
ATOM 1064 N N . HIS A 1 133 ? 3.236 -17.092 2.093 1.00 97.81 133 HIS A N 1
ATOM 1065 C CA . HIS A 1 133 ? 2.557 -16.235 3.065 1.00 97.81 133 HIS A CA 1
ATOM 1066 C C . HIS A 1 133 ? 2.483 -14.769 2.621 1.00 97.81 133 HIS A C 1
ATOM 1068 O O . HIS A 1 133 ? 1.785 -13.989 3.264 1.00 97.81 133 HIS A O 1
ATOM 1074 N N . CYS A 1 134 ? 3.172 -14.382 1.544 1.00 98.50 134 CYS A N 1
ATOM 1075 C CA . CYS A 1 134 ? 3.156 -13.010 1.044 1.00 98.50 134 CYS A CA 1
ATOM 1076 C C . CYS A 1 134 ? 1.792 -12.638 0.445 1.00 98.50 134 CYS A C 1
ATOM 1078 O O . CYS A 1 134 ? 1.333 -13.253 -0.519 1.00 98.50 134 CYS A O 1
ATOM 1080 N N . MET A 1 135 ? 1.186 -11.595 1.003 1.00 98.56 135 MET A N 1
ATOM 1081 C CA . MET A 1 135 ? 0.009 -10.915 0.480 1.00 98.56 135 MET A CA 1
ATOM 1082 C C . MET A 1 135 ? 0.421 -9.590 -0.156 1.00 98.56 135 MET A C 1
ATOM 1084 O O . MET A 1 135 ? 1.389 -8.960 0.269 1.00 98.56 135 MET A O 1
ATOM 1088 N N . PHE A 1 136 ? -0.348 -9.153 -1.149 1.00 98.38 136 PHE A N 1
ATOM 1089 C CA . PHE A 1 136 ? -0.236 -7.837 -1.770 1.00 98.38 136 PHE A CA 1
ATOM 1090 C C . PHE A 1 136 ? -1.601 -7.153 -1.755 1.00 98.38 136 PHE A C 1
ATOM 1092 O O . PHE A 1 136 ? -2.630 -7.796 -1.969 1.00 98.38 136 PHE A O 1
ATOM 1099 N N . GLY A 1 137 ? -1.582 -5.833 -1.600 1.00 98.56 137 GLY A N 1
ATOM 1100 C CA . GLY A 1 137 ? -2.749 -4.995 -1.787 1.00 98.56 137 GLY A CA 1
ATOM 1101 C C . GLY A 1 137 ? -2.393 -3.525 -1.963 1.00 98.56 137 GLY A C 1
ATOM 1102 O O . GLY A 1 137 ? -1.311 -3.060 -1.588 1.00 98.56 137 GLY A O 1
ATOM 1103 N N . THR A 1 138 ? -3.336 -2.780 -2.531 1.00 98.69 138 THR A N 1
ATOM 1104 C CA . THR A 1 138 ? -3.397 -1.328 -2.356 1.00 98.69 138 THR A CA 1
ATOM 1105 C C . THR A 1 138 ? -3.928 -0.990 -0.958 1.00 98.69 138 THR A C 1
ATOM 1107 O O . THR A 1 138 ? -4.344 -1.874 -0.208 1.00 98.69 138 THR A O 1
ATOM 1110 N N . VAL A 1 139 ? -3.881 0.288 -0.571 1.00 98.62 139 VAL A N 1
ATOM 1111 C CA . VAL A 1 139 ? -4.220 0.729 0.799 1.00 98.62 139 VAL A CA 1
ATOM 1112 C C . VAL A 1 139 ? -5.608 0.262 1.257 1.00 98.62 139 VAL A C 1
ATOM 1114 O O . VAL A 1 139 ? -5.753 -0.135 2.402 1.00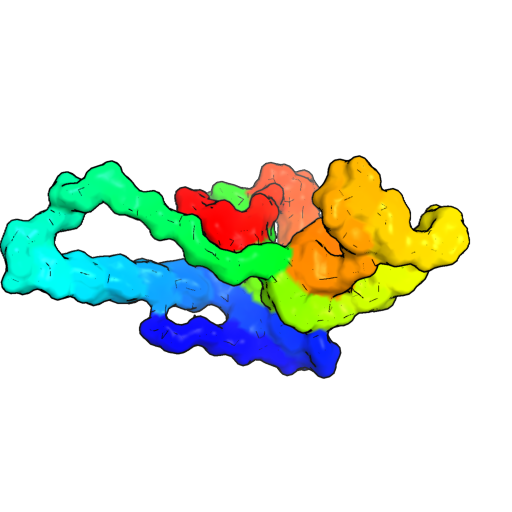 98.62 139 VAL A O 1
ATOM 1117 N N . ASP A 1 140 ? -6.613 0.252 0.387 1.00 98.56 140 ASP A N 1
ATOM 1118 C CA . ASP A 1 140 ? -7.942 -0.302 0.673 1.00 98.56 140 ASP A CA 1
ATOM 1119 C C . ASP A 1 140 ? -7.893 -1.774 1.097 1.00 98.56 140 ASP A C 1
ATOM 1121 O O . ASP A 1 140 ? -8.471 -2.133 2.117 1.00 98.56 140 ASP A O 1
ATOM 1125 N N . SER A 1 141 ? -7.154 -2.613 0.369 1.00 98.62 141 SER A N 1
ATOM 1126 C CA . SER A 1 141 ? -7.006 -4.032 0.704 1.00 98.62 141 SER A CA 1
ATOM 1127 C C . SER A 1 141 ? -6.291 -4.226 2.044 1.00 98.62 141 SER A C 1
ATOM 1129 O O . SER A 1 141 ? -6.685 -5.093 2.813 1.00 98.62 141 SER A O 1
ATOM 1131 N N . TRP A 1 142 ? -5.284 -3.398 2.344 1.00 98.56 142 TRP A N 1
ATOM 1132 C CA . TRP A 1 142 ? -4.591 -3.402 3.640 1.00 98.56 142 TRP A CA 1
ATOM 1133 C C . TRP A 1 142 ? -5.492 -2.967 4.802 1.00 98.56 142 TRP A C 1
ATOM 1135 O O . TRP A 1 142 ? -5.376 -3.505 5.893 1.00 98.56 142 TRP A O 1
ATOM 1145 N N . LEU A 1 143 ? -6.373 -1.987 4.584 1.00 98.25 143 LEU A N 1
ATOM 1146 C CA . LEU A 1 143 ? -7.291 -1.502 5.620 1.00 98.25 143 LEU A CA 1
ATOM 1147 C C . LEU A 1 143 ? -8.456 -2.463 5.885 1.00 98.25 143 LEU A C 1
ATOM 1149 O O . LEU A 1 143 ? -9.011 -2.446 6.981 1.00 98.25 143 LEU A O 1
ATOM 1153 N N . ILE A 1 144 ? -8.868 -3.230 4.872 1.00 97.62 144 ILE A N 1
ATOM 1154 C CA . ILE A 1 144 ? -9.981 -4.184 4.968 1.00 97.62 144 ILE A CA 1
ATOM 1155 C C . ILE A 1 144 ? -9.531 -5.525 5.564 1.00 97.62 144 ILE A C 1
ATOM 1157 O O . ILE A 1 144 ? -10.339 -6.177 6.225 1.00 97.62 144 ILE A O 1
ATOM 1161 N N . TRP A 1 145 ? -8.293 -5.947 5.288 1.00 97.50 145 TRP A N 1
ATOM 1162 C CA . TRP A 1 145 ? -7.711 -7.197 5.788 1.00 97.50 145 TRP A CA 1
ATOM 1163 C C . TRP A 1 145 ? -7.441 -7.139 7.296 1.00 97.50 145 TRP A C 1
ATOM 1165 O O . TRP A 1 145 ? -7.824 -8.114 7.982 1.00 97.50 145 TRP A O 1
#

Foldseek 3Di:
DDFDWDDPDVLFTFTALVSVLVVVVVVVVVVQVVCVVVVHHPVNDPDDDDDDQPQFKWKDFQVPLGTLDTTGHLSHQPLVVVLVVVLVVDPPSDQCRCCVPPVHGRGPNHNVSVLVCCCVPRVSQVVSVVVVRMDMDTSVVSNVD

Secondary structure (DSSP, 8-state):
-----B-SSTT--EE-HHHHHHHHHHHHHHHHHHHHTTT--GGG---------SS-EEEEETTT--BSS-EE-TT--TTHHHHHHHHHHSGGG-TTTTHHHHS--S-TTSHHHHHHHHHHH-HHHHHHHHTT-EEEEEHHHHHH-

Radius of gyration: 18.41 Å; chains: 1; bounding box: 43×33×53 Å